Protein AF-A0A076H9P9-F1 (afdb_monomer)

pLDDT: mean 78.87, std 11.28, range [39.75, 93.62]

Radius of gyration: 14.73 Å; Cα contacts (8 Å, |Δi|>4): 24; chains: 1; bounding box: 27×30×43 Å

Secondary structure (DSSP, 8-state):
---PPPPHHHHHHHHHHHHHHHHTT----HHHHHHHHHHHTT-HHHHHHHHHHTSPP-

Mean predicted aligned error: 10.75 Å

Solvent-accessible surface area (backbone atoms only — not comparable to full-atom values): 3565 Å² total; per-residue (Å²): 134,85,80,76,77,76,53,70,68,57,52,52,52,51,48,54,51,49,53,52,45,56,71,68,70,54,86,65,54,69,57,60,55,50,24,54,51,28,47,77,72,68,39,50,72,63,17,52,55,42,53,59,74,72,51,80,89,127

Sequence (58 aa):
MAKRRPSPEFRDQLRQQLDRCWQNDCDIDPLILRARQLRRLGRFRLARCVDQEVLPIV

Structure (mmCIF, N/CA/C/O backbone):
data_AF-A0A076H9P9-F1
#
_entry.id   AF-A0A076H9P9-F1
#
loop_
_atom_site.group_PDB
_atom_site.id
_atom_site.type_symbol
_atom_site.label_atom_id
_atom_site.label_alt_id
_atom_site.label_comp_id
_atom_site.label_asym_id
_atom_site.label_entity_id
_atom_site.label_seq_id
_atom_site.pdbx_PDB_ins_code
_atom_site.Cartn_x
_atom_site.Cartn_y
_atom_site.Cartn_z
_atom_site.occupancy
_atom_site.B_iso_or_equiv
_atom_site.auth_seq_id
_atom_site.auth_comp_id
_atom_site.auth_asym_id
_atom_site.auth_atom_id
_atom_site.pdbx_PDB_model_num
ATOM 1 N N . MET A 1 1 ? 2.887 -0.953 29.311 1.00 39.75 1 MET A N 1
ATOM 2 C CA . MET A 1 1 ? 2.622 0.261 28.503 1.00 39.75 1 MET A CA 1
ATOM 3 C C . MET A 1 1 ? 1.290 0.089 27.769 1.00 39.75 1 MET A C 1
ATOM 5 O O . MET A 1 1 ? 1.261 -0.512 26.701 1.00 39.75 1 MET A O 1
ATOM 9 N N . ALA A 1 2 ? 0.167 0.512 28.358 1.00 48.34 2 ALA A N 1
ATOM 10 C CA . ALA A 1 2 ? -1.139 0.412 27.701 1.00 48.34 2 ALA A CA 1
ATOM 11 C C . ALA A 1 2 ? -1.195 1.409 26.531 1.00 48.34 2 ALA A C 1
ATOM 13 O O . ALA A 1 2 ? -1.149 2.619 26.747 1.00 48.34 2 ALA A O 1
ATOM 14 N N . LYS A 1 3 ? -1.260 0.918 25.287 1.00 57.91 3 LYS A N 1
ATOM 15 C CA . LYS A 1 3 ? -1.493 1.772 24.112 1.00 57.91 3 LYS A CA 1
ATOM 16 C C . LYS A 1 3 ? -2.878 2.403 24.263 1.00 57.91 3 LYS A C 1
ATOM 18 O O . LYS A 1 3 ? -3.883 1.719 24.069 1.00 57.91 3 LYS A O 1
ATOM 23 N N . ARG A 1 4 ? -2.933 3.686 24.645 1.00 65.81 4 ARG A N 1
ATOM 24 C CA . ARG A 1 4 ? -4.178 4.467 24.666 1.00 65.81 4 ARG A CA 1
ATOM 25 C C . ARG A 1 4 ? -4.835 4.331 23.298 1.00 65.81 4 ARG A C 1
ATOM 27 O O . ARG A 1 4 ? -4.212 4.617 22.275 1.00 65.81 4 ARG A O 1
ATOM 34 N N . ARG A 1 5 ? -6.075 3.838 23.275 1.00 68.31 5 ARG A N 1
ATOM 35 C CA . ARG A 1 5 ? -6.862 3.829 22.043 1.00 68.31 5 ARG A CA 1
ATOM 36 C C . ARG A 1 5 ? -7.070 5.293 21.641 1.00 68.31 5 ARG A C 1
ATOM 38 O O . ARG A 1 5 ? -7.489 6.070 22.497 1.00 68.31 5 ARG A O 1
ATOM 45 N N . PRO A 1 6 ? -6.750 5.674 20.396 1.00 67.50 6 PRO A N 1
ATOM 46 C CA . PRO A 1 6 ? -6.973 7.039 19.948 1.00 67.50 6 PRO A CA 1
ATOM 47 C C . PRO A 1 6 ? -8.460 7.371 20.058 1.00 67.50 6 PRO A C 1
ATOM 49 O O . PRO A 1 6 ? -9.297 6.509 19.756 1.00 67.50 6 PRO A O 1
ATOM 52 N N . SER A 1 7 ? -8.761 8.593 20.504 1.00 81.06 7 SER A N 1
ATOM 53 C CA . SER A 1 7 ? -10.126 9.111 20.557 1.00 81.06 7 SER A CA 1
ATOM 54 C C . SER A 1 7 ? -10.760 9.070 19.158 1.00 81.06 7 SER A C 1
ATOM 56 O O . SER A 1 7 ? -10.040 9.101 18.154 1.00 81.06 7 SER A O 1
ATOM 58 N N . PRO A 1 8 ? -12.094 8.961 19.063 1.00 80.94 8 PRO A N 1
ATOM 59 C CA . PRO A 1 8 ? -12.792 9.008 17.779 1.00 80.94 8 PRO A CA 1
ATOM 60 C C . 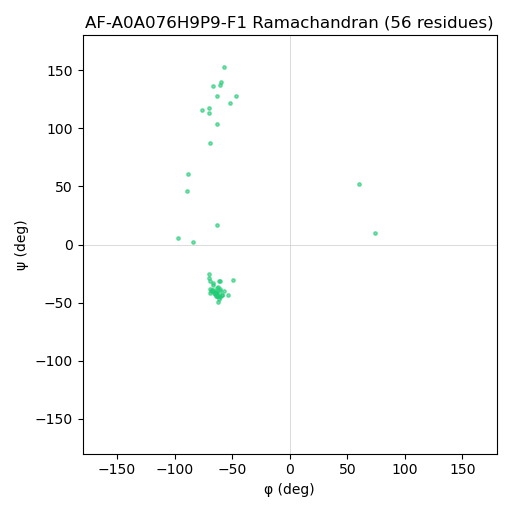PRO A 1 8 ? -12.432 10.271 16.979 1.00 80.94 8 PRO A C 1
ATOM 62 O O . PRO A 1 8 ? -12.037 10.148 15.826 1.00 80.94 8 PRO A O 1
ATOM 65 N N . GLU A 1 9 ? -12.380 11.437 17.629 1.00 82.69 9 GLU A N 1
ATOM 66 C CA . GLU A 1 9 ? -11.978 12.708 17.003 1.00 82.69 9 GLU A CA 1
ATOM 67 C C . GLU A 1 9 ? -10.582 12.657 16.367 1.00 82.69 9 GLU A C 1
ATOM 69 O O . GLU A 1 9 ? -10.372 13.148 15.259 1.00 82.69 9 GLU A O 1
ATOM 74 N N . PHE A 1 10 ? -9.622 11.999 17.027 1.00 81.75 10 PHE A N 1
ATOM 75 C CA . PHE A 1 10 ? -8.276 11.828 16.481 1.00 81.75 10 PHE A CA 1
ATOM 76 C C . PHE A 1 10 ? -8.272 10.937 15.232 1.00 81.75 10 PHE A C 1
ATOM 78 O O . PHE A 1 10 ? -7.485 11.152 14.311 1.00 81.75 10 PHE A O 1
ATOM 85 N N . ARG A 1 11 ? -9.143 9.921 15.175 1.00 78.44 11 ARG A N 1
ATOM 86 C CA . ARG A 1 11 ? -9.264 9.053 13.993 1.00 78.44 11 ARG A CA 1
ATOM 87 C C . ARG A 1 11 ? -9.870 9.804 12.818 1.00 78.44 11 ARG A C 1
ATOM 89 O O . ARG A 1 11 ? -9.415 9.595 11.697 1.00 78.44 11 ARG A O 1
ATOM 96 N N . ASP A 1 12 ? -10.845 10.666 13.075 1.00 81.31 12 ASP A N 1
ATOM 97 C CA . ASP A 1 12 ? -11.491 11.465 12.035 1.00 81.31 12 ASP A CA 1
ATOM 98 C C . ASP A 1 12 ? -10.534 12.522 11.476 1.00 81.31 12 ASP A C 1
ATOM 100 O O . ASP A 1 12 ? -10.409 12.649 10.257 1.00 81.31 12 ASP A O 1
ATOM 104 N N . GLN A 1 13 ? -9.753 13.187 12.335 1.00 82.88 13 GLN A N 1
ATOM 105 C CA . GLN A 1 13 ? -8.674 14.080 11.898 1.00 82.88 13 GLN A CA 1
ATOM 106 C C . GLN A 1 13 ? -7.602 13.347 11.085 1.00 82.88 13 GLN A C 1
ATOM 108 O O . GLN A 1 13 ? -7.188 13.831 10.031 1.00 82.88 13 GLN A O 1
ATOM 113 N N . LEU A 1 14 ? -7.178 12.160 11.532 1.00 81.56 14 LEU A N 1
ATOM 114 C CA . LEU A 1 14 ? -6.195 11.354 10.809 1.00 81.56 14 LEU A CA 1
ATOM 115 C C . LEU A 1 14 ? -6.724 10.907 9.439 1.00 81.56 14 LEU A C 1
ATOM 117 O O . LEU A 1 14 ? -5.975 10.922 8.465 1.00 81.56 14 LEU A O 1
ATOM 121 N N . ARG A 1 15 ? -8.006 10.531 9.347 1.00 79.88 15 ARG A N 1
ATOM 122 C CA . ARG A 1 15 ? -8.653 10.199 8.069 1.00 79.88 15 ARG A CA 1
ATOM 123 C C . ARG A 1 15 ? -8.667 11.401 7.135 1.00 79.88 15 ARG A C 1
ATOM 125 O O . ARG A 1 15 ? -8.184 11.275 6.023 1.00 79.88 15 ARG A O 1
ATOM 132 N N . GLN A 1 16 ? -9.097 12.570 7.607 1.00 81.38 16 GLN A N 1
ATOM 133 C CA . GLN A 1 16 ? -9.101 13.790 6.794 1.00 81.38 16 GLN A CA 1
ATOM 134 C C . GLN A 1 16 ? -7.698 14.189 6.321 1.00 81.38 16 GLN A C 1
ATOM 136 O O . GLN A 1 16 ? -7.537 14.642 5.190 1.00 81.38 16 GLN A O 1
ATOM 141 N N . GLN A 1 17 ? -6.671 14.026 7.161 1.00 78.94 17 GLN A N 1
ATOM 142 C CA . GLN A 1 17 ? -5.284 14.258 6.751 1.00 78.94 17 GLN A CA 1
ATOM 143 C C . GLN A 1 17 ? -4.827 13.260 5.687 1.00 78.94 17 GLN A C 1
ATOM 145 O O . GLN A 1 17 ? -4.176 13.668 4.729 1.00 78.94 17 GLN A O 1
ATOM 150 N N . LEU A 1 18 ? -5.174 11.979 5.833 1.00 74.88 18 LEU A N 1
ATOM 151 C CA . LEU A 1 18 ? -4.873 10.964 4.826 1.00 74.88 18 LEU A CA 1
ATOM 152 C C . LEU A 1 18 ? -5.614 11.232 3.517 1.00 74.88 18 LEU A C 1
ATOM 154 O O . LEU A 1 18 ? -4.984 11.135 2.476 1.00 74.88 18 LEU A O 1
ATOM 158 N N . ASP A 1 19 ? -6.886 11.629 3.559 1.00 74.38 19 ASP A N 1
ATOM 159 C CA . ASP A 1 19 ? -7.683 11.950 2.369 1.00 74.38 19 ASP A CA 1
ATOM 160 C C . ASP A 1 19 ? -7.108 13.163 1.621 1.00 74.38 19 ASP A C 1
ATOM 162 O O . ASP A 1 19 ? -6.977 13.136 0.401 1.00 74.38 19 ASP A O 1
ATOM 166 N N . ARG A 1 20 ? -6.673 14.207 2.341 1.00 74.19 20 ARG A N 1
ATOM 167 C CA . ARG A 1 20 ? -5.965 15.351 1.734 1.00 74.19 20 ARG A CA 1
ATOM 168 C C . ARG A 1 20 ? -4.606 14.953 1.165 1.00 74.19 20 ARG A C 1
ATOM 170 O O . ARG A 1 20 ? -4.236 15.406 0.091 1.00 74.19 20 ARG A O 1
ATOM 177 N N . CYS A 1 21 ? -3.857 14.113 1.877 1.00 69.75 21 CYS A N 1
ATOM 178 C CA . CYS A 1 21 ? -2.567 13.615 1.399 1.00 69.75 21 CYS A CA 1
ATOM 179 C C . CYS A 1 21 ? -2.736 12.711 0.169 1.00 69.75 21 CYS A C 1
ATOM 181 O O . CYS A 1 21 ? -1.885 12.714 -0.711 1.00 69.75 21 CYS A O 1
ATOM 183 N N . TRP A 1 22 ? -3.842 11.967 0.107 1.00 66.44 22 TRP A N 1
ATOM 184 C CA . TRP A 1 22 ? -4.227 11.142 -1.032 1.00 66.44 22 TRP A CA 1
ATOM 185 C C . TRP A 1 22 ? -4.595 11.998 -2.246 1.00 66.44 22 TRP A C 1
ATOM 187 O O . TRP A 1 22 ? -4.223 11.654 -3.360 1.00 66.44 22 TRP A O 1
ATOM 197 N N . GLN A 1 23 ? -5.299 13.116 -2.036 1.00 68.62 23 GLN A N 1
ATOM 198 C CA . GLN A 1 23 ? -5.648 14.073 -3.095 1.00 68.62 23 GLN A CA 1
ATOM 199 C C . GLN A 1 23 ? -4.443 14.865 -3.624 1.00 68.62 23 GLN A C 1
ATOM 201 O O . GLN A 1 23 ? -4.454 15.253 -4.784 1.00 68.62 23 GLN A O 1
ATOM 206 N N . ASN A 1 24 ? -3.420 15.096 -2.797 1.00 65.75 24 ASN A N 1
ATOM 207 C CA . ASN A 1 24 ? -2.218 15.856 -3.156 1.00 65.75 24 ASN A CA 1
ATOM 208 C C . ASN A 1 24 ? -1.106 14.971 -3.752 1.00 65.75 24 ASN A C 1
ATOM 210 O O . ASN A 1 24 ? 0.049 15.093 -3.350 1.00 65.75 24 ASN A O 1
ATOM 214 N N . ASP A 1 25 ? -1.446 14.078 -4.681 1.00 56.69 25 ASP A N 1
ATOM 215 C CA . ASP A 1 25 ? -0.462 13.290 -5.438 1.00 56.69 25 ASP A CA 1
ATOM 216 C C . ASP A 1 25 ? 0.437 12.399 -4.564 1.00 56.69 25 ASP A C 1
ATOM 218 O O . ASP A 1 25 ? 1.666 12.386 -4.670 1.00 56.69 25 ASP A O 1
ATOM 222 N N . CYS A 1 26 ? -0.164 11.584 -3.692 1.00 64.31 26 CYS A N 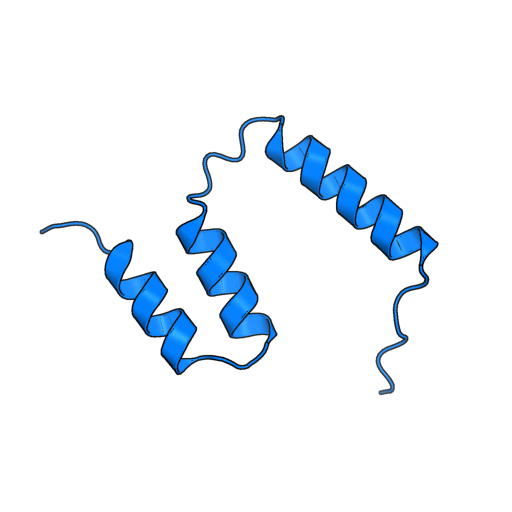1
ATOM 223 C CA . CYS A 1 26 ? 0.553 10.391 -3.250 1.00 64.31 26 CYS A CA 1
ATOM 224 C C . CYS A 1 26 ? 0.660 9.418 -4.433 1.00 64.31 26 CYS A C 1
ATOM 226 O O . CYS A 1 26 ? -0.125 8.478 -4.517 1.00 64.31 26 CYS A O 1
ATOM 228 N N . ASP A 1 27 ? 1.698 9.562 -5.261 1.00 69.31 27 ASP A N 1
ATOM 229 C CA . ASP A 1 27 ? 2.159 8.564 -6.253 1.00 69.31 27 ASP A CA 1
ATOM 230 C C . ASP A 1 27 ? 2.634 7.244 -5.601 1.00 69.31 27 ASP A C 1
ATOM 232 O O . ASP A 1 27 ? 3.346 6.425 -6.184 1.00 69.31 27 ASP A O 1
ATOM 236 N N . ILE A 1 28 ? 2.274 7.016 -4.338 1.00 72.31 28 ILE A N 1
ATOM 237 C CA . ILE A 1 28 ? 2.539 5.762 -3.664 1.00 72.31 28 ILE A CA 1
ATOM 238 C C . ILE A 1 28 ? 1.527 4.755 -4.185 1.00 72.31 28 ILE A C 1
ATOM 240 O O . ILE A 1 28 ? 0.332 4.858 -3.909 1.00 72.31 28 ILE A O 1
ATOM 244 N N . ASP A 1 29 ? 2.044 3.737 -4.861 1.00 80.94 29 ASP A N 1
ATOM 245 C CA . ASP A 1 29 ? 1.261 2.610 -5.342 1.00 80.94 29 ASP A CA 1
ATOM 246 C C . ASP A 1 29 ? 0.318 2.073 -4.232 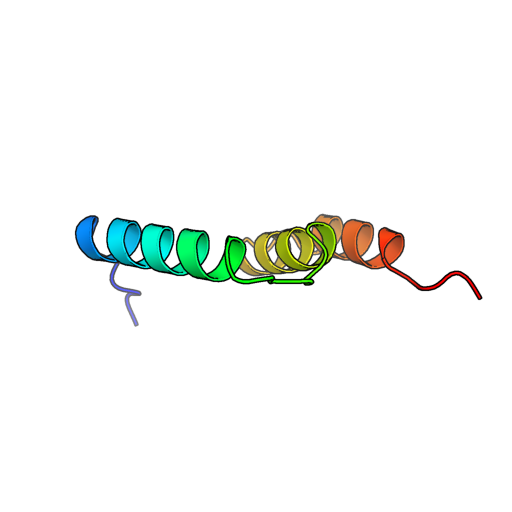1.00 80.94 29 ASP A C 1
ATOM 248 O O . ASP A 1 29 ? 0.770 1.767 -3.113 1.00 80.94 29 ASP A O 1
ATOM 252 N N . PRO A 1 30 ? -0.996 1.935 -4.505 1.00 80.75 30 PRO A N 1
ATOM 253 C CA . PRO A 1 30 ? -1.953 1.329 -3.582 1.00 80.75 30 PRO A CA 1
ATOM 254 C C . PRO A 1 30 ? -1.499 -0.024 -3.004 1.00 80.75 30 PRO A C 1
ATOM 256 O O . PRO A 1 30 ? -1.829 -0.349 -1.856 1.00 80.75 30 PRO A O 1
ATOM 259 N N . LEU A 1 31 ? -0.708 -0.805 -3.745 1.00 84.50 31 LEU A N 1
ATOM 260 C CA . LEU A 1 31 ? -0.113 -2.064 -3.292 1.00 84.50 31 LEU A CA 1
ATOM 261 C C . LEU A 1 31 ? 0.926 -1.845 -2.186 1.00 84.50 31 LEU A C 1
ATOM 263 O O . LEU A 1 31 ? 0.914 -2.572 -1.187 1.00 84.50 31 LEU A O 1
ATOM 267 N N . ILE A 1 32 ? 1.745 -0.793 -2.270 1.00 84.62 32 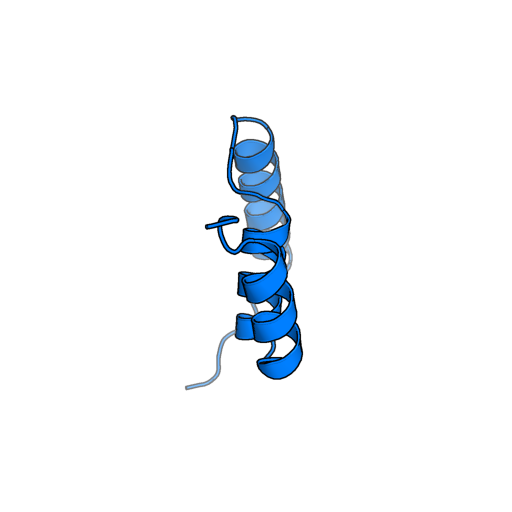ILE A N 1
ATOM 268 C CA . ILE A 1 32 ? 2.698 -0.423 -1.210 1.00 84.62 32 ILE A CA 1
ATOM 269 C C . ILE A 1 32 ? 1.943 -0.034 0.070 1.00 84.62 32 ILE A C 1
ATOM 271 O O . ILE A 1 32 ? 2.320 -0.440 1.179 1.00 84.62 32 ILE A O 1
ATOM 275 N N . LEU A 1 33 ? 0.843 0.717 -0.053 1.00 84.12 33 LEU A N 1
ATOM 276 C CA . LEU A 1 33 ? -0.001 1.071 1.095 1.00 84.12 33 LEU A CA 1
ATOM 277 C C . LEU A 1 33 ? -0.653 -0.170 1.720 1.00 84.12 33 LEU A C 1
ATOM 279 O O . LEU A 1 33 ? -0.636 -0.335 2.949 1.00 84.12 33 LEU A O 1
ATOM 283 N N . ARG A 1 34 ? -1.150 -1.088 0.887 1.00 83.06 34 ARG A N 1
ATOM 284 C CA . ARG A 1 34 ? -1.748 -2.357 1.319 1.00 83.06 34 ARG A CA 1
ATOM 285 C C . ARG A 1 34 ? -0.741 -3.254 2.040 1.00 83.06 34 ARG A C 1
ATOM 287 O O . ARG A 1 34 ? -1.055 -3.781 3.112 1.00 83.06 34 ARG A O 1
ATOM 294 N N . ALA A 1 35 ? 0.477 -3.388 1.519 1.00 88.31 35 ALA A N 1
ATOM 295 C CA . ALA A 1 35 ? 1.545 -4.156 2.158 1.00 88.31 35 ALA A CA 1
ATOM 296 C C . ALA A 1 35 ? 1.895 -3.591 3.546 1.00 88.31 35 ALA A C 1
ATOM 298 O O . ALA A 1 35 ? 1.961 -4.332 4.536 1.00 88.31 35 ALA A O 1
ATOM 299 N N . ARG A 1 36 ? 2.027 -2.260 3.660 1.00 86.44 36 ARG A N 1
ATOM 300 C CA . ARG A 1 36 ? 2.258 -1.570 4.944 1.00 86.44 36 ARG A CA 1
ATOM 301 C C . ARG A 1 36 ? 1.134 -1.833 5.947 1.00 86.44 36 ARG A C 1
ATOM 303 O O . ARG A 1 36 ? 1.416 -2.105 7.117 1.00 86.44 36 ARG A O 1
ATOM 310 N N . GLN A 1 37 ? -0.125 -1.789 5.515 1.00 88.81 37 GLN A N 1
ATOM 311 C CA . GLN A 1 37 ? -1.270 -2.078 6.382 1.00 88.81 37 GLN A CA 1
ATOM 312 C C . GLN A 1 37 ? -1.266 -3.533 6.875 1.00 88.81 37 GLN A C 1
ATOM 314 O O . GLN A 1 37 ? -1.442 -3.776 8.071 1.00 88.81 37 GLN A O 1
ATOM 319 N N . LEU A 1 38 ? -1.002 -4.500 5.990 1.00 89.69 38 LEU A N 1
ATOM 320 C CA . LEU A 1 38 ? -0.926 -5.923 6.344 1.00 89.69 38 LEU A CA 1
ATOM 321 C C . LEU A 1 38 ? 0.173 -6.198 7.380 1.00 89.69 38 LEU A C 1
ATOM 323 O O . LEU A 1 38 ? -0.067 -6.937 8.338 1.00 89.69 38 LEU A O 1
ATOM 327 N N . ARG A 1 39 ? 1.338 -5.546 7.255 1.00 91.00 39 ARG A N 1
ATOM 328 C CA . ARG A 1 39 ? 2.429 -5.623 8.246 1.00 91.00 39 ARG A CA 1
ATOM 329 C C . ARG A 1 39 ? 2.009 -5.066 9.606 1.00 91.00 39 ARG A C 1
ATOM 331 O O . ARG A 1 39 ? 2.239 -5.720 10.620 1.00 91.00 39 ARG A O 1
ATOM 338 N N . ARG A 1 40 ? 1.332 -3.910 9.643 1.00 88.69 40 ARG A N 1
ATOM 339 C CA . ARG A 1 40 ? 0.812 -3.326 10.900 1.00 88.69 40 ARG A CA 1
ATOM 340 C C . ARG A 1 40 ? -0.207 -4.235 11.598 1.00 88.69 40 ARG A C 1
ATOM 342 O O . ARG A 1 40 ? -0.276 -4.226 12.822 1.00 88.69 40 ARG A O 1
ATOM 349 N N . LEU A 1 41 ? -0.971 -5.019 10.836 1.00 91.50 41 LEU A N 1
ATOM 350 C CA . LEU A 1 41 ? -1.930 -6.004 11.352 1.00 91.50 41 LEU A CA 1
ATOM 351 C C . LEU A 1 41 ? -1.290 -7.361 11.709 1.00 91.50 41 LEU A C 1
ATOM 353 O O . LEU A 1 41 ? -2.009 -8.285 12.080 1.00 91.50 41 LEU A O 1
ATOM 357 N N . GLY A 1 42 ? 0.032 -7.512 11.567 1.00 93.62 42 GLY A N 1
ATOM 358 C CA . GLY A 1 42 ? 0.748 -8.769 11.820 1.00 93.62 42 GLY A CA 1
ATOM 359 C C . GLY A 1 42 ? 0.547 -9.846 10.746 1.00 93.62 42 GLY A C 1
ATOM 360 O O . GLY A 1 42 ? 0.955 -10.992 10.924 1.00 93.62 42 GLY A O 1
ATOM 361 N N . ARG A 1 43 ? -0.064 -9.508 9.604 1.00 92.62 43 ARG A N 1
ATOM 362 C CA . ARG A 1 43 ? -0.364 -10.439 8.502 1.00 92.62 43 ARG A CA 1
ATOM 363 C C . ARG A 1 43 ? 0.802 -10.536 7.513 1.00 92.62 43 ARG A C 1
ATOM 365 O O . ARG A 1 43 ? 0.660 -10.232 6.330 1.00 92.62 43 ARG A O 1
ATOM 372 N N . PHE A 1 44 ? 1.963 -10.978 7.992 1.00 91.50 44 PHE A N 1
ATOM 373 C CA . PHE A 1 44 ? 3.222 -10.940 7.232 1.00 91.50 44 PHE A CA 1
ATOM 374 C C . PHE A 1 44 ? 3.230 -11.782 5.951 1.00 91.50 44 PHE A C 1
ATOM 376 O O . PHE A 1 44 ? 3.793 -11.344 4.953 1.00 91.50 44 PHE A O 1
ATOM 383 N N . ARG A 1 45 ? 2.586 -12.960 5.942 1.00 93.19 45 ARG A N 1
ATOM 384 C CA . ARG A 1 45 ? 2.517 -13.806 4.732 1.00 93.19 45 ARG A CA 1
ATOM 385 C C . ARG A 1 45 ? 1.809 -13.089 3.584 1.00 93.19 45 ARG A C 1
ATOM 387 O O . ARG A 1 45 ? 2.334 -13.052 2.483 1.00 93.19 45 ARG A O 1
ATOM 394 N N . LEU A 1 46 ? 0.663 -12.471 3.874 1.00 89.81 46 LEU A N 1
ATOM 395 C CA . LEU A 1 46 ? -0.101 -11.708 2.888 1.00 89.81 46 LEU A CA 1
ATOM 396 C C . LEU A 1 46 ? 0.647 -10.450 2.448 1.00 89.81 46 LEU A C 1
ATOM 398 O O . LEU A 1 46 ? 0.633 -10.128 1.269 1.00 89.81 46 LEU A O 1
ATOM 402 N N . ALA A 1 47 ? 1.321 -9.762 3.376 1.00 90.75 47 ALA A N 1
ATOM 403 C CA . ALA A 1 47 ? 2.151 -8.614 3.020 1.00 90.75 47 ALA A CA 1
ATOM 404 C C . ALA A 1 47 ? 3.249 -9.001 2.022 1.00 90.75 47 ALA A C 1
ATOM 406 O O . ALA A 1 47 ? 3.429 -8.308 1.031 1.00 90.75 47 ALA A O 1
ATOM 407 N N .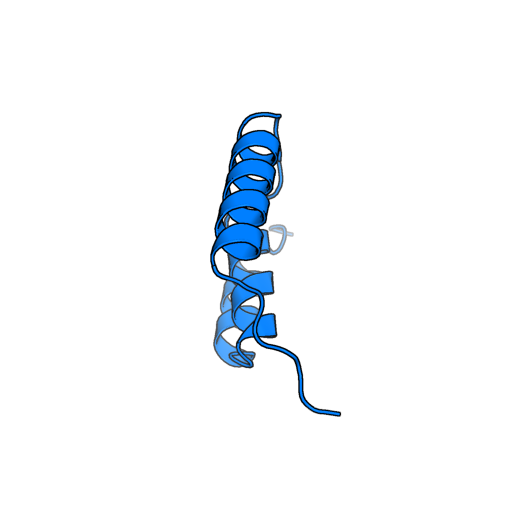 ARG A 1 48 ? 3.918 -10.143 2.244 1.00 91.38 48 ARG A N 1
ATOM 408 C CA . ARG A 1 48 ? 4.976 -10.635 1.356 1.00 91.38 48 ARG A CA 1
ATOM 409 C C . ARG A 1 48 ? 4.464 -10.965 -0.046 1.00 91.38 48 ARG A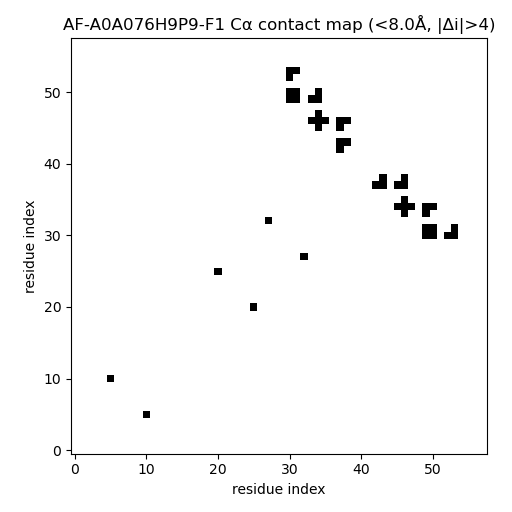 C 1
ATOM 411 O O . ARG A 1 48 ? 5.174 -10.701 -1.001 1.00 91.38 48 ARG A O 1
ATOM 418 N N . CYS A 1 49 ? 3.258 -11.521 -0.169 1.00 90.81 49 CYS A N 1
ATOM 419 C CA . CYS A 1 49 ? 2.639 -11.743 -1.479 1.00 90.81 49 CYS A CA 1
ATOM 420 C C . CYS A 1 49 ? 2.400 -10.418 -2.208 1.00 90.81 49 CYS A C 1
ATOM 422 O O . CYS A 1 49 ? 2.737 -10.304 -3.374 1.00 90.81 49 CYS A O 1
ATOM 424 N N . VAL A 1 50 ? 1.879 -9.402 -1.511 1.00 87.88 50 VAL A N 1
ATOM 425 C CA . VAL A 1 50 ? 1.674 -8.077 -2.115 1.00 87.88 50 VAL A CA 1
ATOM 426 C C . VAL A 1 50 ? 3.003 -7.454 -2.535 1.00 87.88 50 VAL A C 1
ATOM 428 O O . VAL A 1 50 ? 3.079 -6.919 -3.628 1.00 87.88 50 VAL A O 1
ATOM 431 N N . ASP A 1 51 ? 4.057 -7.570 -1.722 1.00 86.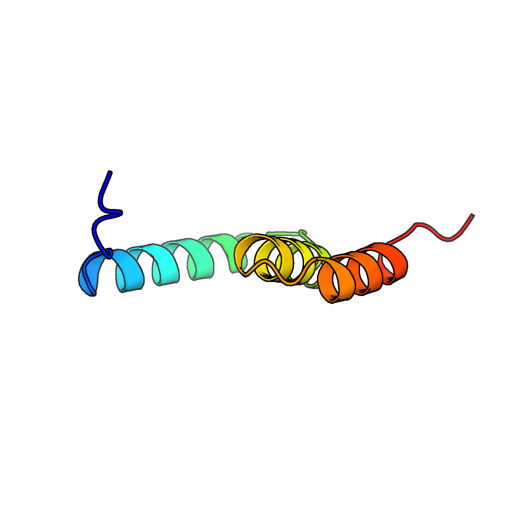75 51 ASP A N 1
ATOM 432 C CA . ASP A 1 51 ? 5.385 -7.058 -2.086 1.00 86.75 51 ASP A CA 1
ATOM 433 C C . ASP A 1 51 ? 5.941 -7.719 -3.361 1.00 86.75 51 ASP A C 1
ATOM 435 O O . ASP A 1 51 ? 6.662 -7.065 -4.104 1.00 86.75 51 ASP A O 1
ATOM 439 N N . GLN A 1 52 ? 5.608 -8.990 -3.626 1.00 85.31 52 GLN A N 1
ATOM 440 C CA . GLN A 1 52 ? 6.038 -9.701 -4.837 1.00 85.31 52 GLN A CA 1
ATOM 441 C C . GLN A 1 52 ? 5.375 -9.171 -6.114 1.00 85.31 52 GLN A C 1
ATOM 443 O O . GLN A 1 52 ? 6.016 -9.185 -7.158 1.00 85.31 52 GLN A O 1
ATOM 448 N N . GLU A 1 53 ? 4.139 -8.676 -6.031 1.00 84.88 53 GLU A N 1
ATOM 449 C CA . GLU A 1 53 ? 3.413 -8.094 -7.174 1.00 84.88 53 GLU A CA 1
ATOM 450 C C . GLU A 1 53 ? 4.001 -6.746 -7.617 1.00 84.88 53 GLU A C 1
ATOM 452 O O . GLU A 1 53 ? 3.856 -6.357 -8.770 1.00 84.88 53 GLU A O 1
ATOM 457 N N . VAL A 1 54 ? 4.671 -6.028 -6.707 1.00 80.62 54 VAL A N 1
ATOM 458 C CA . VAL A 1 54 ? 5.290 -4.715 -6.984 1.00 80.62 54 VAL A CA 1
ATOM 459 C C . VAL A 1 54 ? 6.786 -4.841 -7.291 1.00 80.62 54 VAL A C 1
ATOM 461 O O . VAL A 1 54 ? 7.490 -3.835 -7.393 1.00 80.62 54 VAL A O 1
ATOM 464 N N . LEU A 1 55 ? 7.312 -6.067 -7.396 1.00 80.25 55 LEU A N 1
ATOM 465 C CA . LEU A 1 55 ? 8.700 -6.256 -7.795 1.00 80.25 55 LEU A CA 1
ATOM 466 C C . LEU A 1 55 ? 8.873 -5.810 -9.252 1.00 80.25 55 LEU A C 1
ATOM 468 O O . LEU A 1 55 ? 8.045 -6.148 -10.098 1.00 80.25 55 LEU A O 1
ATOM 472 N N . PRO A 1 56 ? 9.950 -5.072 -9.566 1.00 74.75 56 PRO A N 1
ATOM 473 C CA . PRO A 1 56 ? 10.250 -4.727 -10.943 1.00 74.75 56 PRO A CA 1
ATOM 474 C C . PRO A 1 56 ? 10.461 -6.004 -11.761 1.00 74.75 56 PRO A C 1
ATOM 476 O O . PRO A 1 56 ? 11.124 -6.940 -11.310 1.00 74.75 56 PRO A O 1
ATOM 479 N N . ILE A 1 57 ? 9.896 -6.025 -12.967 1.00 74.56 57 ILE A N 1
ATOM 480 C CA . ILE A 1 57 ? 10.173 -7.066 -13.955 1.00 74.56 57 ILE A CA 1
ATOM 481 C C . ILE A 1 57 ? 11.609 -6.831 -14.432 1.00 74.56 57 ILE A C 1
ATOM 483 O O . ILE A 1 57 ? 11.915 -5.751 -14.941 1.00 74.56 57 ILE A O 1
ATOM 487 N N . VAL A 1 58 ? 12.481 -7.809 -14.191 1.00 68.44 58 VAL A N 1
ATOM 488 C CA . VAL A 1 58 ? 13.898 -7.793 -14.589 1.00 68.44 58 VAL A CA 1
ATOM 489 C C . VAL A 1 58 ? 14.069 -8.520 -15.912 1.00 68.44 58 VAL A C 1
ATOM 491 O O . VAL A 1 58 ? 13.409 -9.572 -16.073 1.00 68.44 58 VAL A O 1
#

Foldseek 3Di:
DDPPDDDPVVVVVVVVVVVVVVVVDPVPPPLNVVLVVCVVVVNNVVSVVSVVVPDDDD

=== Feature glossary ===
The record interleaves many kinds of information about one protein. Here is each kind framed as the question it answers.

Q: What known structures does this most resemble?
A: Structural neares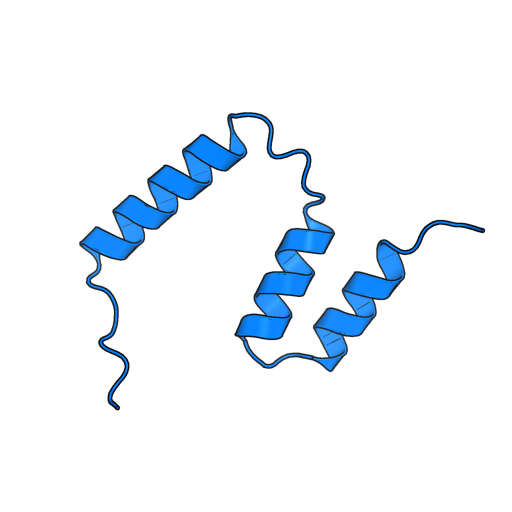t neighbors (via Foldseek easy-search vs the PDB). Reported per hit: target PDB id, E-value, and alignment TM-score. A TM-score above ~0.5 is the conventional threshold for 'same fold'.

Q: Where is each backbone atom in 3D?
A: The mmCIF table is the protein's shape written out atom by atom. For each backbone N, Cα, C, and carbonyl O, it records an (x, y, z) coordinate triple in Å plus the residue type, chain letter, and residue number.

Q: What are the backbone torsion angles?
A: The φ/ψ torsion pair specifies the backbone conformation at each residue. φ rotates about the N–Cα bond, ψ about the Cα–C bond. Steric clashes forbid most of the (φ, ψ) plane — the allowed regions (α-helix basin, β-sheet basin, left-handed helix) are the Ramachandran-allowed regions.

Q: Which residues are buried vs exposed?
A: Solvent-accessible surface area (SASA) is the area in Å² traced out by the centre of a 1.4 Å probe sphere (a water molecule) rolled over the protein's van der Waals surface (Shrake–Rupley / Lee–Richards construction). Buried residues have near-zero SASA; fully exposed residues can exceed 200 Å². The total SASA scales roughly with the number of surface residues.

Q: How confident is the AlphaFold model at each residue?
A: pLDDT is the predicted lDDT-Cα score: AlphaFold's confidence that the local environment of each residue (all inter-atomic distances within 15 Å) is correctly placed. It is a per-residue number between 0 and 100, with higher meaning more reliable.

Q: What does the local fold look like, residue by residue?
A: 3Di is Foldseek's structural alphabet. Each residue is assigned one of twenty discrete states based on how its Cα sits relative to its spatial (not sequential) neighbors. Aligning 3Di strings finds structural homologs roughly as well as full 3D superposition, but orders of magnitude faster.

Q: How big and how compact is the whole molecule?
A: Radius of gyration (Rg) is the root-mean-square distance of Cα atoms from their centroid — a single number for overall size and compactness. A globular domain of N residues has Rg ≈ 2.2·N^0.38 Å; an extended or disordered chain has a much larger Rg. The Cα contact count is the number of residue pairs whose Cα atoms are within 8 Å and are more than four positions apart in sequence — a standard proxy for tertiary packing density. The bounding box is the smallest axis-aligned box enclosing all Cα atoms.

Q: Which residues are in helices, strands, or loops?
A: DSSP 8-state secondary structure assigns each residue one of H (α-helix), G (3₁₀-helix), I (π-helix), E (extended β-strand), B (isolated β-bridge), T (hydrogen-bonded turn), S (bend), or '-' (coil). The assignment is computed from backbone hydrogen-bond geometry via the Kabsch–Sander algorithm.

Q: How mobile is each atom in the crystal?
A: Crystallographic B-factors measure how much each atom's electron density is smeared out, in Å². They rise in mobile loops and surface residues and fall in the buried interior. In AlphaFold models this column is repurposed to hold pLDDT instead.

Q: What if only a Cα trace is available?
A: P-SEA three-state annotation labels each residue as helix, strand, or coil based purely on the geometry of the Cα trace. It serves as a fallback when the full backbone (and thus DSSP) is unavailable.

Q: What family and function is it annotated with?
A: Database cross-references. InterPro integrates a dozen domain/family signature databases into unified entries with residue-range hits. GO terms attach function/process/location labels with evidence codes. CATH codes position the fold in a four-level structural taxonomy. Organism is the NCBI-taxonomy species name.

Q: Are the domains correctly placed relative to each other?
A: Predicted Aligned Error (PAE) is an AlphaFold confidence matrix: entry (i, j) is the expected error in the position of residue j, in ångströms, when the prediction is superimposed on the true structure at residue i. Low PAE within a block of residues means that block is internally rigid and well-predicted; high PAE between two blocks means their relative placement is uncertain even if each block individually is confident.

Q: What do the diagnostic plots show?
A: Three diagnostic plots accompany the record. The Cα contact map visualizes the tertiary structure as a 2D adjacency matrix (8 Å cutoff, sequence-local contacts suppressed). The Ramachandran plot shows the distribution of backbone (φ, ψ) torsions, with points in the α and β basins reflecting secondary structure content. The PAE plot shows AlphaFold's inter-residue confidence as a color matrix.

Q: What is the amino-acid chain?
A: Primary structure: the covalent order of the twenty standard amino acids along the backbone. Two proteins with the same sequence will (almost always) fold to the same structu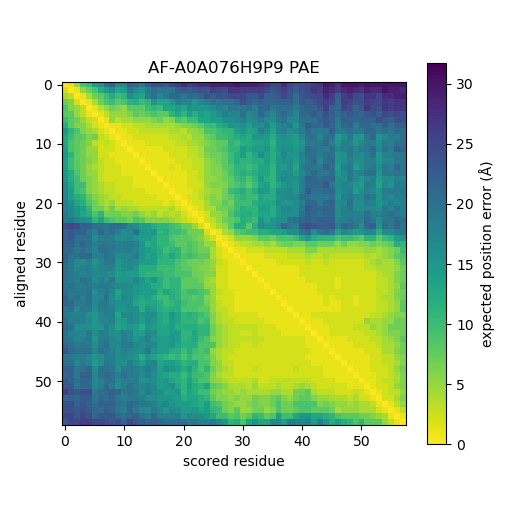re; two with 30% identity often share a fold but not the details.

Q: What do the rendered images show?
A: The six renders are orthographic views along the three Cartesian axes in both directions. Representation (cartoon, sticks, or surface) and color scheme (sequence-rainbow or by-chain) vary across proteins so the training set covers all the common visualization conventions.